Protein AF-A0A6V8MJD0-F1 (afdb_monomer_lite)

Structure (mmCIF, N/CA/C/O backbone):
data_AF-A0A6V8MJD0-F1
#
_entry.id   AF-A0A6V8MJD0-F1
#
loop_
_atom_site.group_PDB
_atom_site.id
_atom_site.type_symbol
_atom_site.label_atom_id
_atom_site.label_alt_id
_atom_site.label_comp_id
_atom_site.label_asym_id
_atom_site.label_entity_id
_atom_site.label_seq_id
_atom_site.pdbx_PDB_ins_code
_atom_site.Cartn_x
_atom_site.Cartn_y
_atom_site.Cartn_z
_atom_site.occupancy
_atom_site.B_iso_or_equiv
_atom_site.auth_seq_id
_atom_site.auth_comp_id
_atom_site.auth_asym_id
_atom_site.auth_atom_id
_atom_site.pdbx_PDB_model_num
ATOM 1 N N . MET A 1 1 ? 15.540 -26.055 12.619 1.00 36.75 1 MET A N 1
ATOM 2 C CA . MET A 1 1 ? 15.724 -24.731 13.248 1.00 36.75 1 MET A CA 1
ATOM 3 C C . MET A 1 1 ? 15.470 -23.683 12.180 1.00 36.75 1 MET A C 1
ATOM 5 O O . MET A 1 1 ? 16.384 -23.246 11.503 1.00 36.75 1 MET A O 1
ATOM 9 N N . ASN A 1 2 ? 14.199 -23.410 11.928 1.00 34.53 2 ASN A N 1
ATOM 10 C CA . ASN A 1 2 ? 13.697 -22.464 10.942 1.00 34.53 2 ASN A CA 1
ATOM 11 C C . ASN A 1 2 ? 13.125 -21.282 11.723 1.00 34.53 2 ASN A C 1
ATOM 13 O O . ASN A 1 2 ? 11.960 -21.283 12.110 1.00 34.53 2 ASN A O 1
ATOM 17 N N . GLU A 1 3 ? 13.984 -20.314 12.028 1.00 33.66 3 GLU A N 1
ATOM 18 C CA . GLU A 1 3 ? 13.559 -19.068 12.653 1.00 33.66 3 GLU A CA 1
ATOM 19 C C . GLU A 1 3 ? 12.673 -18.309 11.663 1.00 33.66 3 GLU A C 1
ATOM 21 O O . GLU A 1 3 ? 13.133 -17.783 10.651 1.00 33.66 3 GLU A O 1
ATOM 26 N N . THR A 1 4 ? 11.370 -18.284 11.937 1.00 36.38 4 THR A N 1
ATOM 27 C CA . THR A 1 4 ? 10.435 -17.340 11.324 1.00 36.38 4 THR A CA 1
ATOM 28 C C . THR A 1 4 ? 11.011 -15.931 11.488 1.00 36.38 4 THR A C 1
ATOM 30 O O . THR A 1 4 ? 11.256 -15.531 12.633 1.00 36.38 4 THR A O 1
ATOM 33 N N . PRO A 1 5 ? 11.249 -15.165 10.405 1.00 34.56 5 PRO A N 1
ATOM 34 C CA . PRO A 1 5 ? 11.781 -13.819 10.535 1.00 34.56 5 PRO A CA 1
ATOM 35 C C . PRO A 1 5 ? 10.805 -12.994 11.372 1.00 34.56 5 PRO A C 1
ATOM 37 O O . PRO A 1 5 ? 9.622 -12.879 11.047 1.00 34.56 5 PRO A O 1
ATOM 40 N N . LYS A 1 6 ? 11.298 -12.463 12.495 1.00 34.09 6 LYS A N 1
ATOM 41 C CA . LYS A 1 6 ? 10.531 -11.582 13.374 1.00 34.09 6 LYS A CA 1
ATOM 42 C C . LYS A 1 6 ? 10.211 -10.312 12.590 1.00 34.09 6 LYS A C 1
ATOM 44 O O . LYS A 1 6 ? 11.065 -9.443 12.440 1.00 34.09 6 LYS A O 1
ATOM 49 N N . ILE A 1 7 ? 8.988 -10.225 12.075 1.00 40.94 7 ILE A N 1
ATOM 50 C CA . ILE A 1 7 ? 8.438 -8.995 11.511 1.00 40.94 7 ILE A CA 1
ATOM 51 C C . ILE A 1 7 ? 8.367 -8.002 12.671 1.00 40.94 7 ILE A C 1
ATOM 53 O O . ILE A 1 7 ? 7.522 -8.122 13.558 1.00 40.94 7 ILE A O 1
ATOM 57 N N . VAL A 1 8 ? 9.315 -7.068 12.715 1.00 37.94 8 VAL A N 1
ATOM 58 C CA . VAL A 1 8 ? 9.264 -5.939 13.644 1.00 37.94 8 VAL A CA 1
ATOM 59 C C . VAL A 1 8 ? 8.010 -5.146 13.280 1.00 37.94 8 VAL A C 1
ATOM 61 O O . VAL A 1 8 ? 7.877 -4.768 12.112 1.00 37.94 8 VAL A O 1
ATOM 64 N N . PRO A 1 9 ? 7.066 -4.916 14.212 1.00 38.03 9 PRO A N 1
ATOM 65 C CA . PRO A 1 9 ? 5.899 -4.118 13.890 1.00 38.03 9 PRO A CA 1
ATOM 66 C C . PRO A 1 9 ? 6.381 -2.716 13.485 1.00 38.03 9 PRO A C 1
ATOM 68 O O . PRO A 1 9 ? 7.177 -2.111 14.209 1.00 38.03 9 PRO A O 1
ATOM 71 N N . PRO A 1 10 ? 5.956 -2.206 12.320 1.00 39.41 10 PRO A N 1
ATOM 72 C CA . PRO A 1 10 ? 6.312 -0.865 11.871 1.00 39.41 10 PRO A CA 1
ATOM 73 C C . PRO A 1 10 ? 5.815 0.185 12.881 1.00 39.41 10 PRO A C 1
ATOM 75 O O . PRO A 1 10 ? 4.858 -0.062 13.625 1.00 39.41 10 PRO A O 1
ATOM 78 N N . PRO A 1 11 ? 6.413 1.385 12.903 1.00 37.25 11 PRO A N 1
ATOM 79 C CA . PRO A 1 11 ? 5.865 2.496 13.667 1.00 37.25 11 PRO A CA 1
ATOM 80 C C . PRO A 1 11 ? 4.438 2.813 13.193 1.00 37.25 11 PRO A C 1
ATOM 82 O O . PRO A 1 11 ? 4.203 3.057 12.011 1.00 37.25 11 PRO A O 1
ATOM 85 N N . VAL A 1 12 ? 3.482 2.839 14.126 1.00 42.31 12 VAL A N 1
ATOM 86 C CA . VAL A 1 12 ? 2.086 3.213 13.854 1.00 42.31 12 VAL A CA 1
ATOM 87 C C . VAL A 1 12 ? 2.040 4.686 13.442 1.00 42.31 12 VAL A C 1
ATOM 89 O O . VAL A 1 12 ? 2.147 5.584 14.280 1.00 42.31 12 VAL A O 1
ATOM 92 N N . LEU A 1 13 ? 1.874 4.955 12.147 1.00 44.84 13 LEU A N 1
ATOM 93 C CA . LEU A 1 13 ? 1.695 6.316 11.647 1.00 44.84 13 LEU A CA 1
ATOM 94 C C . LEU A 1 13 ? 0.273 6.813 11.944 1.00 44.84 13 LEU A C 1
ATOM 96 O O . LEU A 1 13 ? -0.710 6.318 11.397 1.00 44.84 13 LEU A O 1
ATOM 100 N N . ARG A 1 14 ? 0.161 7.852 12.780 1.00 48.06 14 ARG A N 1
ATOM 101 C CA . ARG A 1 14 ? -1.082 8.614 12.983 1.00 48.06 14 ARG A CA 1
ATOM 102 C C . ARG A 1 14 ? -1.252 9.608 11.833 1.00 48.06 14 ARG A C 1
ATOM 104 O O . ARG A 1 14 ? -0.730 10.717 11.891 1.00 48.06 14 ARG A O 1
ATOM 111 N N . ALA A 1 15 ? -1.951 9.222 10.770 1.00 44.09 15 ALA A N 1
ATOM 112 C CA . ALA A 1 15 ? -2.214 10.115 9.642 1.00 44.09 15 ALA A CA 1
ATOM 113 C C . ALA A 1 15 ? -3.585 10.800 9.770 1.00 44.09 15 ALA A C 1
ATOM 115 O O . ALA A 1 15 ? -4.607 10.146 9.972 1.00 44.09 15 ALA A O 1
ATOM 116 N N . ARG A 1 16 ? -3.619 12.129 9.608 1.00 42.03 16 ARG A N 1
ATOM 117 C CA . ARG A 1 16 ? -4.856 12.892 9.378 1.00 42.03 16 ARG A CA 1
ATOM 118 C C . ARG A 1 16 ? -5.206 12.828 7.892 1.00 42.03 16 ARG A C 1
ATOM 120 O O . ARG A 1 16 ? -4.338 13.042 7.051 1.00 42.03 16 ARG A O 1
ATOM 127 N N . SER A 1 17 ? -6.467 12.561 7.558 1.00 40.69 17 SER A N 1
ATOM 128 C CA . SER A 1 17 ? -6.916 12.569 6.161 1.00 40.69 17 SER A CA 1
ATOM 129 C C . SER A 1 17 ? -6.980 14.012 5.623 1.00 40.69 17 SER A C 1
ATOM 131 O O . SER A 1 17 ? -7.675 14.838 6.217 1.00 40.69 17 SER A O 1
ATOM 133 N N . PRO A 1 18 ? -6.304 14.347 4.504 1.00 40.19 18 PRO A N 1
ATOM 134 C CA . PRO A 1 18 ? -6.315 15.696 3.928 1.00 40.19 18 PRO A CA 1
ATOM 135 C C . PRO A 1 18 ? -7.604 16.037 3.155 1.00 40.19 18 PRO A C 1
ATOM 137 O O . PRO A 1 18 ? -7.756 17.163 2.697 1.00 40.19 18 PRO A O 1
ATOM 140 N N . TRP A 1 19 ? -8.553 15.102 3.025 1.00 41.62 19 TRP A N 1
ATOM 141 C CA . TRP A 1 19 ? -9.845 15.309 2.344 1.00 41.62 19 TRP A CA 1
ATOM 142 C C . TRP A 1 19 ? -10.949 15.889 3.247 1.00 41.62 19 TRP A C 1
ATOM 144 O O . TRP A 1 19 ? -12.127 15.839 2.902 1.00 41.62 19 TRP A O 1
ATOM 154 N N . CYS A 1 20 ? -10.594 16.456 4.404 1.00 38.31 20 CYS A N 1
ATOM 155 C CA . CYS A 1 20 ? -11.554 17.075 5.317 1.00 38.31 20 CYS A CA 1
ATOM 156 C C . CYS A 1 20 ? -12.006 18.453 4.793 1.00 38.31 20 CYS A C 1
ATOM 158 O O . CYS A 1 20 ? -11.498 19.495 5.204 1.00 38.31 20 CYS A O 1
ATOM 160 N N . VAL A 1 21 ? -12.965 18.461 3.864 1.00 37.91 21 VAL A N 1
ATOM 161 C CA . VAL A 1 21 ? -13.731 19.658 3.496 1.00 37.91 21 VAL A CA 1
ATOM 162 C C . VAL A 1 21 ? -14.982 19.698 4.375 1.00 37.91 21 VAL A C 1
ATOM 164 O O . VAL A 1 21 ? -15.833 18.825 4.275 1.00 37.91 21 VAL A O 1
ATOM 167 N N . ARG A 1 22 ? -15.025 20.701 5.264 1.00 41.16 22 ARG A N 1
ATOM 168 C CA . ARG A 1 22 ? -16.160 21.222 6.057 1.00 41.16 22 ARG A CA 1
ATOM 169 C C . ARG A 1 22 ? -17.310 20.248 6.378 1.00 41.16 22 ARG A C 1
ATOM 171 O O . ARG A 1 22 ? -18.196 20.033 5.563 1.00 41.16 22 ARG A O 1
ATOM 178 N N . GLY A 1 23 ? -17.390 19.866 7.656 1.00 37.72 23 GLY A N 1
ATOM 179 C CA . GLY A 1 23 ? -18.661 19.529 8.308 1.00 37.72 23 GLY A CA 1
ATOM 180 C C . GLY A 1 23 ? -18.877 18.050 8.615 1.00 37.72 23 GLY A C 1
ATOM 181 O O . GLY A 1 23 ? -19.705 17.405 7.989 1.00 37.72 23 GLY A O 1
ATOM 182 N N . SER A 1 24 ? -18.151 17.511 9.592 1.00 35.62 24 SER A N 1
ATOM 183 C CA . SER A 1 24 ? -18.607 16.495 10.563 1.00 35.62 24 SER A CA 1
ATOM 184 C C . SER A 1 24 ? -17.391 15.988 11.335 1.00 35.62 24 SER A C 1
ATOM 186 O O . SER A 1 24 ? -16.305 15.832 10.781 1.00 35.62 24 SER A O 1
ATOM 188 N N . LEU A 1 25 ? -17.567 15.791 12.638 1.00 39.03 25 LEU A N 1
ATOM 189 C CA . LEU A 1 25 ? -16.565 15.301 13.580 1.00 39.03 25 LEU A CA 1
ATOM 190 C C . LEU A 1 25 ? -16.056 13.917 13.138 1.00 39.03 25 LEU A C 1
ATOM 192 O O . LEU A 1 25 ? -16.640 12.893 13.478 1.00 39.03 25 LEU A O 1
ATOM 196 N N . GLN A 1 26 ? -14.985 13.869 12.347 1.00 45.66 26 GLN A N 1
ATOM 197 C CA . GLN A 1 26 ? -14.305 12.617 12.030 1.00 45.66 26 GLN A CA 1
ATOM 198 C C . GLN A 1 26 ? -13.524 12.194 13.275 1.00 45.66 26 GLN A C 1
ATOM 200 O O . GLN A 1 26 ? -12.514 12.804 13.625 1.00 45.66 26 GLN A O 1
ATOM 205 N N . GLN A 1 27 ? -14.046 11.176 13.958 1.00 53.53 27 GLN A N 1
ATOM 206 C CA . GLN A 1 27 ? -13.385 10.440 15.033 1.00 53.53 27 GLN A CA 1
ATOM 207 C C . GLN A 1 27 ? -11.919 10.187 14.654 1.00 53.53 27 GLN A C 1
ATOM 209 O O . GLN A 1 27 ? -11.646 9.738 13.538 1.00 53.53 27 GLN A O 1
ATOM 214 N N . GLU A 1 28 ? -10.976 10.498 15.550 1.00 60.66 28 GLU A N 1
ATOM 215 C CA . GLU A 1 28 ? -9.562 10.186 15.332 1.00 60.66 28 GLU A CA 1
ATOM 216 C C . GLU A 1 28 ? -9.427 8.688 15.056 1.00 60.66 28 GLU A C 1
ATOM 218 O O . GLU A 1 28 ? -9.611 7.843 15.932 1.00 60.66 28 GLU A O 1
ATOM 223 N N . ARG A 1 29 ? -9.191 8.347 13.789 1.00 73.44 29 ARG A N 1
ATOM 224 C CA . ARG A 1 29 ? -9.237 6.963 13.336 1.00 73.44 29 ARG A CA 1
ATOM 225 C C . ARG A 1 29 ? -7.855 6.346 13.501 1.00 73.44 29 ARG A C 1
ATOM 227 O O . ARG A 1 29 ? -6.896 6.780 12.865 1.00 73.44 29 ARG A O 1
ATOM 234 N N . HIS A 1 30 ? -7.757 5.326 14.345 1.00 81.56 30 HIS A N 1
ATOM 235 C CA . HIS A 1 30 ? -6.519 4.586 14.565 1.00 81.56 30 HIS A CA 1
ATOM 236 C C . HIS A 1 30 ? -6.308 3.566 13.443 1.00 81.56 30 HIS A C 1
ATOM 238 O O . HIS A 1 30 ? -7.035 2.580 13.348 1.00 81.56 30 HIS A O 1
ATOM 244 N N . VAL A 1 31 ? -5.307 3.808 12.596 1.00 85.25 31 VAL A N 1
ATOM 245 C CA . VAL A 1 31 ? -4.924 2.909 11.502 1.00 85.25 31 VAL A CA 1
ATOM 246 C C . VAL A 1 31 ? -3.460 2.540 11.674 1.00 85.25 31 VAL A C 1
ATOM 248 O O . VAL A 1 31 ? -2.606 3.417 11.776 1.00 85.25 31 VAL A O 1
ATOM 251 N N . ASN A 1 32 ? -3.171 1.244 11.711 1.00 91.50 32 ASN A N 1
ATOM 252 C CA . ASN A 1 32 ? -1.813 0.738 11.686 1.00 91.50 32 ASN A CA 1
ATOM 253 C C . ASN A 1 32 ? -1.325 0.693 10.236 1.00 91.50 32 ASN A C 1
ATOM 255 O O . ASN A 1 32 ? -1.866 -0.059 9.426 1.00 91.50 32 ASN A O 1
ATOM 259 N N . VAL A 1 33 ? -0.332 1.518 9.911 1.00 91.62 33 VAL A N 1
ATOM 260 C CA . VAL A 1 33 ? 0.232 1.608 8.563 1.00 91.62 33 VAL A CA 1
ATOM 261 C C . VAL A 1 33 ? 1.672 1.105 8.585 1.00 91.62 33 VAL A C 1
ATOM 263 O O . VAL A 1 33 ? 2.520 1.692 9.251 1.00 91.62 33 VAL A O 1
ATOM 266 N N . SER A 1 34 ? 1.936 0.045 7.822 1.00 93.38 34 SER A N 1
ATOM 267 C CA . SER A 1 34 ? 3.263 -0.510 7.553 1.00 93.38 34 SER A CA 1
ATOM 268 C C . SER A 1 34 ? 3.746 -0.092 6.175 1.00 93.38 34 SER A C 1
ATOM 270 O O . SER A 1 34 ? 3.039 -0.303 5.190 1.00 93.38 34 SER A O 1
ATOM 272 N N . ILE A 1 35 ? 4.955 0.451 6.077 1.00 94.44 35 ILE A N 1
ATOM 273 C CA . ILE A 1 35 ? 5.623 0.665 4.792 1.00 94.44 35 ILE A CA 1
ATOM 274 C C . ILE A 1 35 ? 7.019 0.071 4.905 1.00 94.44 35 ILE A C 1
ATOM 276 O O . ILE A 1 35 ? 7.792 0.470 5.778 1.00 94.44 35 ILE A O 1
ATOM 280 N N . GLN A 1 36 ? 7.343 -0.876 4.027 1.00 93.94 36 GLN A N 1
ATOM 281 C CA . GLN A 1 36 ? 8.685 -1.433 3.955 1.00 93.94 36 GLN A CA 1
ATOM 282 C C . GLN A 1 36 ? 9.687 -0.306 3.638 1.00 93.94 36 GLN A C 1
ATOM 284 O O . GLN A 1 36 ? 9.463 0.476 2.709 1.00 93.94 36 GLN A O 1
ATOM 289 N N . PRO A 1 37 ? 10.788 -0.180 4.397 1.00 91.50 37 PRO A N 1
ATOM 290 C CA . PRO A 1 37 ? 11.794 0.837 4.130 1.00 91.50 37 PRO A CA 1
ATOM 291 C C . PRO A 1 37 ? 12.532 0.561 2.814 1.00 91.50 37 PRO A C 1
ATOM 293 O O . PRO A 1 37 ? 12.617 -0.577 2.357 1.00 91.50 37 PRO A O 1
ATOM 296 N N . ALA A 1 38 ? 13.112 1.618 2.239 1.00 91.38 38 ALA A N 1
ATOM 297 C CA . ALA A 1 38 ? 13.977 1.555 1.056 1.00 91.38 38 ALA A CA 1
ATOM 298 C C . ALA A 1 38 ? 13.330 0.954 -0.212 1.00 91.38 38 ALA A C 1
ATOM 300 O O . ALA A 1 38 ? 14.029 0.423 -1.073 1.00 91.38 38 ALA A O 1
ATOM 301 N N . LEU A 1 39 ? 12.007 1.074 -0.366 1.00 92.62 39 LEU A N 1
ATOM 302 C CA . LEU A 1 39 ? 11.334 0.751 -1.625 1.00 92.62 39 LEU A CA 1
ATOM 303 C C . LEU A 1 39 ? 11.738 1.747 -2.720 1.00 92.62 39 LEU A C 1
ATOM 305 O O . LEU A 1 39 ? 11.571 2.958 -2.566 1.00 92.62 39 LEU A O 1
ATOM 309 N N . THR A 1 40 ? 12.243 1.229 -3.838 1.00 92.12 40 THR A N 1
ATOM 310 C CA . THR A 1 40 ? 12.669 2.016 -5.000 1.00 92.12 40 THR A CA 1
ATOM 311 C C . THR A 1 40 ? 12.054 1.460 -6.278 1.00 92.12 40 THR A C 1
ATOM 313 O O . THR A 1 40 ? 11.894 0.252 -6.437 1.00 92.12 40 THR A O 1
ATOM 316 N N . ALA A 1 41 ? 11.692 2.350 -7.198 1.00 90.06 41 ALA A N 1
ATOM 317 C CA . ALA A 1 41 ? 11.213 1.987 -8.524 1.00 90.06 41 ALA A CA 1
ATOM 318 C C . ALA A 1 41 ? 11.713 2.985 -9.563 1.00 90.06 41 ALA A C 1
ATOM 320 O O . ALA A 1 41 ? 11.897 4.168 -9.273 1.00 90.06 41 ALA A O 1
ATOM 321 N N . THR A 1 42 ? 11.883 2.500 -10.786 1.00 93.44 42 THR A N 1
ATOM 322 C CA . THR A 1 42 ? 12.178 3.323 -11.957 1.00 93.44 42 THR A CA 1
ATOM 323 C C . THR A 1 42 ? 10.890 3.539 -12.745 1.00 93.44 42 THR A C 1
ATOM 325 O O . THR A 1 42 ? 10.210 2.578 -13.096 1.00 93.44 42 THR A O 1
ATOM 328 N N . GLY A 1 43 ? 10.547 4.793 -13.029 1.00 92.81 43 GLY A N 1
ATOM 329 C CA . GLY A 1 43 ? 9.368 5.147 -13.816 1.00 92.81 43 GLY A CA 1
ATOM 330 C C . GLY A 1 43 ? 9.056 6.638 -13.749 1.00 92.81 43 GLY A C 1
ATOM 331 O O . GLY A 1 43 ? 9.793 7.408 -13.133 1.00 92.81 43 GLY A O 1
ATOM 332 N N . ASP A 1 44 ? 7.953 7.044 -14.377 1.00 97.38 44 ASP A N 1
ATOM 333 C CA . ASP A 1 44 ? 7.505 8.435 -14.337 1.00 97.38 44 ASP A CA 1
ATOM 334 C C . ASP A 1 44 ? 7.027 8.810 -12.915 1.00 97.38 44 ASP A C 1
ATOM 336 O O . ASP A 1 44 ? 6.091 8.190 -12.391 1.00 97.38 44 ASP A O 1
ATOM 340 N N . PRO A 1 45 ? 7.630 9.826 -12.271 1.00 94.69 45 PRO A N 1
ATOM 341 C CA . PRO A 1 45 ? 7.319 10.175 -10.886 1.00 94.69 45 PRO A CA 1
ATOM 342 C C . PRO A 1 45 ? 5.880 10.678 -10.704 1.00 94.69 45 PRO A C 1
ATOM 344 O O . PRO A 1 45 ? 5.284 10.482 -9.641 1.00 94.69 45 PRO A O 1
ATOM 347 N N . THR A 1 46 ? 5.295 11.303 -11.727 1.00 94.56 46 THR A N 1
ATOM 348 C CA . THR A 1 46 ? 3.918 11.805 -11.694 1.00 94.56 46 THR A CA 1
ATOM 349 C C . THR A 1 46 ? 2.933 10.646 -11.727 1.00 94.56 46 THR A C 1
ATOM 351 O O . THR A 1 46 ? 2.033 10.580 -10.884 1.00 94.56 46 THR A O 1
ATOM 354 N N . LEU A 1 47 ? 3.121 9.700 -12.650 1.00 93.44 47 LEU A N 1
ATOM 355 C CA . LEU A 1 47 ? 2.261 8.520 -12.762 1.00 93.44 47 LEU A CA 1
ATOM 356 C C . LEU A 1 47 ? 2.345 7.643 -11.509 1.00 93.44 47 LEU A C 1
ATOM 358 O O . LEU A 1 47 ? 1.307 7.237 -10.980 1.00 93.44 47 LEU A O 1
ATOM 362 N N . ILE A 1 48 ? 3.550 7.431 -10.971 1.00 93.69 48 ILE A N 1
ATOM 363 C CA . IL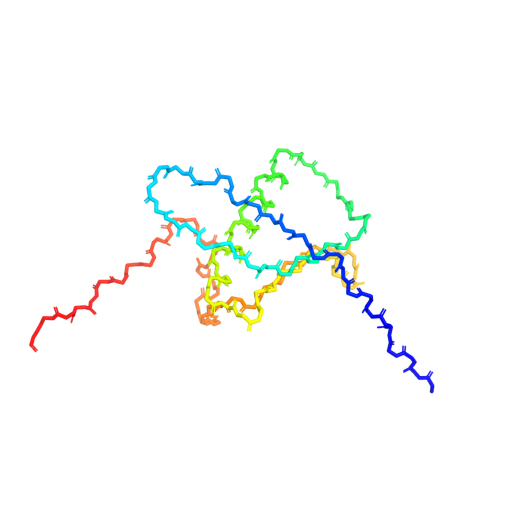E A 1 48 ? 3.752 6.689 -9.718 1.00 93.69 48 ILE A CA 1
ATOM 364 C C . ILE A 1 48 ? 3.011 7.373 -8.563 1.00 93.69 48 ILE A C 1
ATOM 366 O O . ILE A 1 48 ? 2.271 6.721 -7.823 1.00 93.69 48 ILE A O 1
ATOM 370 N N . LYS A 1 49 ? 3.131 8.699 -8.425 1.00 93.31 49 LYS A N 1
ATOM 371 C CA . LYS A 1 49 ? 2.428 9.457 -7.379 1.00 93.31 49 LYS A CA 1
ATOM 372 C C . LYS A 1 49 ? 0.908 9.344 -7.505 1.00 93.31 49 LYS A C 1
ATOM 374 O O . LYS A 1 49 ? 0.217 9.209 -6.491 1.00 93.31 49 LYS A O 1
ATOM 379 N N . ILE A 1 50 ? 0.373 9.394 -8.726 1.00 92.81 50 ILE A N 1
ATOM 380 C CA . ILE A 1 50 ? -1.064 9.222 -8.984 1.00 92.81 50 ILE A CA 1
ATOM 381 C C . ILE A 1 50 ? -1.515 7.818 -8.574 1.00 92.81 50 ILE A C 1
ATOM 383 O O . ILE A 1 50 ? -2.500 7.699 -7.839 1.00 92.81 50 ILE A O 1
ATOM 387 N N . ALA A 1 51 ? -0.790 6.782 -9.003 1.00 91.38 51 ALA A N 1
ATOM 388 C CA . ALA A 1 51 ? -1.098 5.391 -8.692 1.00 91.38 51 ALA A CA 1
ATOM 389 C C . ALA A 1 51 ? -1.085 5.141 -7.177 1.00 91.38 51 ALA A C 1
ATOM 391 O O . ALA A 1 51 ? -2.087 4.693 -6.619 1.00 91.38 51 ALA A O 1
ATOM 392 N N . LEU A 1 52 ? -0.011 5.533 -6.484 1.00 93.81 52 LEU A N 1
ATOM 393 C CA . LEU A 1 52 ? 0.103 5.379 -5.032 1.00 93.81 52 LEU A CA 1
ATOM 394 C C . LEU A 1 52 ? -1.021 6.111 -4.296 1.00 93.81 52 LEU A C 1
ATOM 396 O O . LEU A 1 52 ? -1.657 5.535 -3.417 1.00 93.81 52 LEU A O 1
ATOM 400 N N . ARG A 1 53 ? -1.340 7.353 -4.683 1.00 92.75 53 ARG A N 1
ATOM 401 C CA . ARG A 1 53 ? -2.442 8.101 -4.064 1.00 92.75 53 ARG A CA 1
ATOM 402 C C . ARG A 1 53 ? -3.778 7.374 -4.209 1.00 92.75 53 ARG A C 1
ATOM 404 O O . ARG A 1 53 ? -4.568 7.382 -3.268 1.00 92.75 53 ARG A O 1
ATOM 411 N N . LYS A 1 54 ? -4.049 6.766 -5.368 1.00 90.06 54 LYS A N 1
ATOM 412 C CA . LYS A 1 54 ? -5.277 5.989 -5.594 1.00 90.06 54 LYS A CA 1
ATOM 413 C C . LYS A 1 54 ? -5.321 4.748 -4.709 1.00 90.06 54 LYS A C 1
ATOM 415 O O . LYS A 1 54 ? -6.329 4.534 -4.042 1.00 90.06 54 LYS A O 1
ATOM 420 N N . LEU A 1 55 ? -4.226 3.996 -4.648 1.00 91.88 55 LEU A N 1
ATOM 421 C CA . LEU A 1 55 ? -4.127 2.790 -3.830 1.00 91.88 55 LEU A CA 1
ATOM 422 C C . LEU A 1 55 ? -4.287 3.106 -2.333 1.00 91.88 55 LEU A C 1
ATOM 424 O O . LEU A 1 55 ? -5.192 2.575 -1.692 1.00 91.88 55 LEU A O 1
ATOM 428 N N . PHE A 1 56 ? -3.519 4.059 -1.794 1.00 92.94 56 PHE A N 1
ATOM 429 C CA . PHE A 1 56 ? -3.622 4.457 -0.383 1.00 92.94 56 PHE A CA 1
ATOM 430 C C . PHE A 1 56 ? -4.991 5.054 -0.032 1.00 92.94 56 PHE A C 1
ATOM 432 O O . PHE A 1 56 ? -5.518 4.794 1.048 1.00 92.94 56 PHE A O 1
ATOM 439 N N . SER A 1 57 ? -5.597 5.832 -0.936 1.00 89.00 57 SER A N 1
ATOM 440 C CA . SER A 1 57 ? -6.950 6.357 -0.725 1.00 89.00 57 SER A CA 1
ATOM 441 C C . SER A 1 57 ? -7.992 5.239 -0.660 1.00 89.00 57 SER A C 1
ATOM 443 O O . SER A 1 57 ? -8.921 5.332 0.142 1.00 89.00 57 SER A O 1
ATOM 445 N N . ASN A 1 58 ? -7.850 4.196 -1.484 1.00 90.19 58 ASN A N 1
ATOM 446 C CA . ASN A 1 58 ? -8.731 3.032 -1.452 1.00 90.19 58 ASN A CA 1
ATOM 447 C C . ASN A 1 58 ? -8.548 2.252 -0.146 1.00 90.19 58 ASN A C 1
ATOM 449 O O . ASN A 1 58 ? -9.529 2.043 0.562 1.00 90.19 58 ASN A O 1
ATOM 453 N N . ALA A 1 59 ? -7.311 1.915 0.225 1.00 91.12 59 ALA A N 1
ATOM 454 C CA . ALA A 1 59 ? -7.014 1.207 1.470 1.00 91.12 59 ALA A CA 1
ATOM 455 C C . ALA A 1 59 ? -7.539 1.971 2.701 1.00 91.12 59 ALA A C 1
ATOM 457 O O . ALA A 1 59 ? -8.176 1.396 3.584 1.00 91.12 59 ALA A O 1
ATOM 458 N N . TRP A 1 60 ? -7.371 3.299 2.739 1.00 90.06 60 TRP A N 1
ATOM 459 C CA . TRP A 1 60 ? -7.926 4.135 3.806 1.00 90.06 60 TRP A CA 1
ATOM 460 C C . TRP A 1 60 ? -9.458 4.080 3.857 1.00 90.06 60 TRP A C 1
ATOM 462 O O . TRP A 1 60 ? -10.033 3.905 4.934 1.00 90.06 60 TRP A O 1
ATOM 472 N N . LYS A 1 61 ? -10.124 4.218 2.704 1.00 87.06 61 LYS A N 1
ATOM 473 C CA . LYS A 1 61 ? -11.588 4.171 2.593 1.00 87.06 61 LYS A CA 1
ATOM 474 C C . LYS A 1 61 ? -12.132 2.812 3.040 1.00 87.06 61 LYS A C 1
ATOM 476 O O . LYS A 1 61 ? -13.036 2.775 3.871 1.00 87.06 61 LYS A O 1
ATOM 481 N N . TYR A 1 62 ? -11.585 1.716 2.521 1.00 87.88 62 TYR A N 1
ATOM 482 C CA . TYR A 1 62 ? -12.145 0.375 2.708 1.00 87.88 62 TYR A CA 1
ATOM 483 C C . TYR A 1 62 ? -11.814 -0.262 4.061 1.00 87.88 62 TYR A C 1
ATOM 485 O O . TYR A 1 62 ? -12.505 -1.192 4.467 1.00 87.88 62 TYR A O 1
ATOM 493 N N . THR A 1 63 ? -10.853 0.287 4.809 1.00 90.25 63 THR A N 1
ATOM 494 C CA . THR A 1 63 ? -10.584 -0.072 6.218 1.00 90.25 63 THR A CA 1
ATOM 495 C C . THR A 1 63 ? -11.478 0.656 7.229 1.00 90.25 63 THR A C 1
ATOM 497 O O . THR A 1 63 ? -11.319 0.487 8.439 1.00 90.25 63 THR A O 1
ATOM 500 N N . THR A 1 64 ? -12.436 1.472 6.775 1.00 88.50 64 THR A N 1
ATOM 501 C CA . THR A 1 64 ? -13.396 2.141 7.668 1.00 88.50 64 THR A CA 1
ATOM 502 C C . THR A 1 64 ? -14.207 1.116 8.465 1.00 88.50 64 THR A C 1
ATOM 504 O O . THR A 1 64 ? -14.680 0.130 7.911 1.00 88.50 64 THR A O 1
ATOM 507 N N . GLY A 1 65 ? -14.354 1.340 9.776 1.00 85.19 65 GLY A N 1
ATOM 508 C CA . GLY A 1 65 ? -15.066 0.431 10.684 1.00 85.19 65 GLY A CA 1
ATOM 509 C C . GLY A 1 65 ? -14.243 -0.764 11.185 1.00 85.19 65 GLY A C 1
ATOM 510 O O . GLY A 1 65 ? -14.737 -1.533 12.005 1.00 85.19 65 GLY A O 1
ATOM 511 N N . ARG A 1 66 ? -12.987 -0.929 10.742 1.00 85.25 66 ARG A N 1
ATOM 512 C CA . ARG A 1 66 ? -12.075 -1.954 11.273 1.00 85.25 66 ARG A CA 1
ATOM 513 C C . ARG A 1 66 ? -11.393 -1.477 12.558 1.00 85.25 66 ARG A C 1
ATOM 515 O O . ARG A 1 66 ? -10.942 -0.336 12.635 1.00 85.25 66 ARG A O 1
ATOM 522 N N . SER A 1 67 ? -11.278 -2.367 13.546 1.00 87.69 67 SER A N 1
ATOM 523 C CA . SER A 1 67 ? -10.539 -2.136 14.794 1.00 87.69 67 SER A CA 1
ATOM 524 C C . SER A 1 67 ? -9.767 -3.411 15.183 1.00 87.69 67 SER A C 1
ATOM 526 O O . SER A 1 67 ? -10.393 -4.365 15.645 1.00 87.69 67 SER A O 1
ATOM 528 N N . PRO A 1 68 ? -8.439 -3.475 14.961 1.00 85.25 68 PRO A N 1
ATOM 529 C CA . PRO A 1 68 ? -7.606 -2.442 14.343 1.00 85.25 68 PRO A CA 1
ATOM 530 C C . PRO A 1 68 ? -7.798 -2.366 12.818 1.00 85.25 68 PRO A C 1
ATOM 532 O O . PRO A 1 68 ? -7.963 -3.383 12.146 1.00 85.25 68 PRO A O 1
ATOM 535 N N . ALA A 1 69 ? -7.723 -1.162 12.253 1.00 90.62 69 ALA A N 1
ATOM 536 C CA . ALA A 1 69 ? -7.530 -0.972 10.816 1.00 90.62 69 ALA A CA 1
ATOM 537 C C . ALA A 1 69 ? -6.044 -1.161 10.469 1.00 90.62 69 ALA A C 1
ATOM 539 O O . ALA A 1 69 ? -5.187 -0.611 11.161 1.00 90.62 69 ALA A O 1
ATOM 540 N N . VAL A 1 70 ? -5.734 -1.924 9.418 1.00 92.88 70 VAL A N 1
ATOM 541 C CA . VAL A 1 70 ? -4.361 -2.282 9.022 1.00 92.88 70 VAL A CA 1
ATOM 542 C C . VAL A 1 70 ? -4.166 -2.044 7.528 1.00 92.88 70 VAL A C 1
ATOM 544 O O . VAL A 1 70 ? -4.989 -2.474 6.722 1.00 92.88 70 VAL A O 1
ATOM 547 N N . ILE A 1 71 ? -3.070 -1.373 7.171 1.00 93.69 71 ILE A N 1
ATOM 548 C CA . ILE A 1 71 ? -2.616 -1.146 5.795 1.00 93.69 71 ILE A CA 1
ATOM 549 C C . ILE A 1 71 ? -1.119 -1.464 5.728 1.00 93.69 71 ILE A C 1
ATOM 551 O O . ILE A 1 71 ? -0.354 -1.012 6.575 1.00 93.69 71 ILE A O 1
ATOM 555 N N . GLU A 1 72 ? -0.689 -2.205 4.715 1.00 96.25 72 GLU A N 1
ATOM 556 C CA . GLU A 1 72 ? 0.704 -2.586 4.491 1.00 96.25 72 GLU A CA 1
ATOM 557 C C . GLU A 1 72 ? 1.116 -2.338 3.037 1.00 96.25 72 GLU A C 1
ATOM 559 O O . GLU A 1 72 ? 0.374 -2.655 2.105 1.00 96.25 72 GLU A O 1
ATOM 564 N N . PHE A 1 73 ? 2.311 -1.776 2.850 1.00 95.88 73 PHE A N 1
ATOM 565 C CA . PHE A 1 73 ? 2.942 -1.587 1.550 1.00 95.88 73 PHE A CA 1
ATOM 566 C C . PHE A 1 73 ? 4.362 -2.158 1.553 1.00 95.88 73 PHE A C 1
ATOM 568 O O . PHE A 1 73 ? 5.208 -1.721 2.335 1.00 95.88 73 PHE A O 1
ATOM 575 N N . ALA A 1 74 ? 4.622 -3.132 0.685 1.00 94.88 74 ALA A N 1
ATOM 576 C CA . ALA A 1 74 ? 5.873 -3.888 0.652 1.00 94.88 74 ALA A CA 1
ATOM 577 C C . ALA A 1 74 ? 6.257 -4.283 -0.779 1.00 94.88 74 ALA A C 1
ATOM 579 O O . ALA A 1 74 ? 5.445 -4.190 -1.697 1.00 94.88 74 ALA A O 1
ATOM 580 N N . ALA A 1 75 ? 7.484 -4.749 -0.983 1.00 93.88 75 ALA A N 1
ATOM 581 C CA . ALA A 1 75 ? 7.865 -5.446 -2.204 1.00 93.88 75 ALA A CA 1
ATOM 582 C C . ALA A 1 75 ? 7.340 -6.889 -2.181 1.00 93.88 75 ALA A C 1
ATOM 584 O O . ALA A 1 75 ? 7.244 -7.520 -1.128 1.00 93.88 75 ALA A O 1
ATOM 585 N N . SER A 1 76 ? 7.019 -7.429 -3.355 1.00 93.25 76 SER A N 1
ATOM 586 C CA . SER A 1 76 ? 6.807 -8.866 -3.524 1.00 93.25 76 SER A CA 1
ATOM 587 C C . SER A 1 76 ? 8.078 -9.626 -3.129 1.00 93.25 76 SER A C 1
ATOM 589 O O . SER A 1 76 ? 9.167 -9.097 -3.373 1.00 93.25 76 SER A O 1
ATOM 591 N N . PRO A 1 77 ? 7.985 -10.869 -2.627 1.00 87.19 77 PRO A N 1
ATOM 592 C CA . PRO A 1 77 ? 9.159 -11.690 -2.315 1.00 87.19 77 PRO A CA 1
ATOM 593 C C . PRO A 1 77 ? 10.171 -11.795 -3.467 1.00 87.19 77 PRO A C 1
ATOM 595 O O . PRO A 1 77 ? 11.374 -11.855 -3.240 1.00 87.19 77 PRO A O 1
ATOM 598 N N . GLU A 1 78 ? 9.695 -11.750 -4.712 1.00 88.75 78 GLU A N 1
ATOM 599 C CA . GLU A 1 78 ? 10.508 -11.837 -5.926 1.00 88.75 78 GLU A CA 1
ATOM 600 C C . GLU A 1 78 ? 11.120 -10.488 -6.351 1.00 88.75 78 GLU A C 1
ATOM 602 O O . GLU A 1 78 ? 11.830 -10.428 -7.352 1.00 88.75 78 GLU A O 1
ATOM 607 N N . GLY A 1 79 ? 10.804 -9.391 -5.651 1.00 84.25 79 GLY A N 1
ATOM 608 C CA . GLY A 1 79 ? 11.260 -8.030 -5.964 1.00 84.25 79 GLY A CA 1
ATOM 609 C C . GLY A 1 79 ? 10.718 -7.437 -7.272 1.00 84.25 79 GLY A C 1
ATOM 610 O O . GLY A 1 79 ? 11.207 -6.406 -7.723 1.00 84.25 79 GLY A O 1
ATOM 611 N N . LYS A 1 80 ? 9.728 -8.080 -7.904 1.00 86.81 80 LYS A N 1
ATOM 612 C CA . LYS A 1 80 ? 9.194 -7.690 -9.222 1.00 86.81 80 LYS A CA 1
ATOM 613 C C . LYS A 1 80 ? 7.971 -6.779 -9.153 1.00 86.81 80 LYS A C 1
ATOM 615 O O . LYS A 1 80 ? 7.608 -6.179 -10.161 1.00 86.81 80 LYS A O 1
ATOM 620 N N . ALA A 1 81 ? 7.322 -6.694 -7.998 1.00 91.44 81 ALA A N 1
ATOM 621 C CA . ALA A 1 81 ? 6.126 -5.891 -7.800 1.00 91.44 81 ALA A CA 1
ATOM 622 C C . ALA A 1 81 ? 6.119 -5.242 -6.415 1.00 91.44 81 ALA A C 1
ATOM 624 O O . ALA A 1 81 ? 6.827 -5.668 -5.503 1.00 91.44 81 ALA A O 1
ATOM 625 N N . PHE A 1 82 ? 5.260 -4.240 -6.249 1.00 93.69 82 PHE A N 1
ATOM 626 C CA . PHE A 1 82 ? 4.847 -3.778 -4.930 1.00 93.69 82 PHE A CA 1
ATOM 627 C C . PHE A 1 82 ? 3.467 -4.326 -4.595 1.00 93.69 82 PHE A C 1
ATOM 629 O O . PHE A 1 82 ? 2.588 -4.413 -5.452 1.00 93.69 82 PHE A O 1
ATOM 636 N N . LEU A 1 83 ? 3.284 -4.673 -3.331 1.00 93.69 83 LEU A N 1
ATOM 637 C CA . LEU A 1 83 ? 2.066 -5.219 -2.766 1.00 93.69 83 LEU A CA 1
ATOM 638 C C . LEU A 1 83 ? 1.449 -4.171 -1.844 1.00 93.69 83 LEU A C 1
ATOM 640 O O . LEU A 1 83 ? 2.116 -3.680 -0.935 1.00 93.69 83 LEU A O 1
ATOM 644 N N . MET A 1 84 ? 0.171 -3.856 -2.060 1.00 93.62 84 MET A N 1
ATOM 645 C CA . MET A 1 84 ? -0.654 -3.139 -1.090 1.00 93.62 84 MET A CA 1
ATOM 646 C C . MET A 1 84 ? -1.659 -4.112 -0.486 1.00 93.62 84 MET A C 1
ATOM 648 O O . MET A 1 84 ? -2.430 -4.734 -1.214 1.00 93.62 84 MET A O 1
ATOM 652 N N . ARG A 1 85 ? -1.638 -4.244 0.839 1.00 93.19 85 ARG A N 1
ATOM 653 C CA . ARG A 1 85 ? -2.555 -5.091 1.602 1.00 93.19 85 ARG A CA 1
ATOM 654 C C . ARG A 1 85 ? -3.320 -4.229 2.589 1.00 93.19 85 ARG A C 1
ATOM 656 O O . ARG A 1 85 ? -2.741 -3.362 3.236 1.00 93.19 85 ARG A O 1
ATOM 663 N N . ASP A 1 86 ? -4.601 -4.502 2.747 1.00 93.69 86 ASP A N 1
ATOM 664 C CA . ASP A 1 86 ? -5.418 -3.916 3.798 1.00 93.69 86 ASP A CA 1
ATOM 665 C C . ASP A 1 86 ? -6.389 -4.959 4.356 1.00 93.69 86 ASP A C 1
AT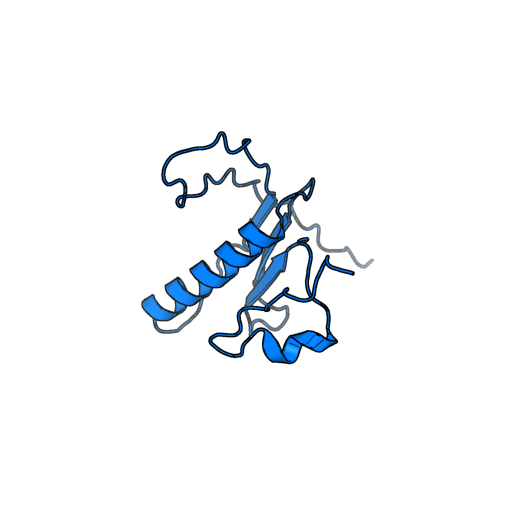OM 667 O O . ASP A 1 86 ? -6.644 -5.985 3.724 1.00 93.69 86 ASP A O 1
ATOM 671 N N . ASN A 1 87 ? -6.894 -4.729 5.567 1.00 93.12 87 ASN A N 1
ATOM 672 C CA . ASN A 1 87 ? -7.905 -5.588 6.189 1.00 93.12 87 ASN A CA 1
ATOM 673 C C . ASN A 1 87 ? -9.330 -5.034 6.026 1.00 93.12 87 ASN A C 1
ATOM 675 O O . ASN A 1 87 ? -10.183 -5.219 6.899 1.00 93.12 87 ASN A O 1
ATOM 679 N N . GLY A 1 88 ? -9.583 -4.303 4.940 1.00 90.31 88 GLY A N 1
ATOM 680 C CA . GLY A 1 88 ? -10.856 -3.668 4.651 1.00 90.31 88 GLY A CA 1
ATOM 681 C C . GLY A 1 88 ? -11.985 -4.643 4.339 1.00 90.31 88 GLY A C 1
ATOM 682 O O . GLY A 1 88 ? -11.915 -5.843 4.600 1.00 90.31 88 GLY A O 1
ATOM 683 N N . VAL A 1 89 ? -13.093 -4.112 3.831 1.00 87.44 89 VAL A N 1
ATOM 684 C CA . VAL A 1 89 ? -14.275 -4.912 3.455 1.00 87.44 89 VAL A CA 1
ATOM 685 C C . VAL A 1 89 ? -14.003 -5.910 2.325 1.00 87.44 89 VAL A C 1
ATOM 687 O O . VAL A 1 89 ? -14.718 -6.900 2.222 1.00 87.44 89 VAL A O 1
ATOM 690 N N . GLY A 1 90 ? -12.942 -5.699 1.540 1.00 85.00 90 GLY A N 1
ATOM 691 C CA . GLY A 1 90 ? -12.621 -6.531 0.385 1.00 85.00 90 GLY A CA 1
ATOM 692 C C . GLY A 1 90 ? -13.627 -6.357 -0.754 1.00 85.00 90 GLY A C 1
ATOM 693 O O . GLY A 1 90 ? -14.361 -5.371 -0.814 1.00 85.00 90 GLY A O 1
ATOM 694 N N . PHE A 1 91 ? -13.623 -7.312 -1.674 1.00 80.69 91 PHE A N 1
ATOM 695 C CA . PHE A 1 91 ? -14.559 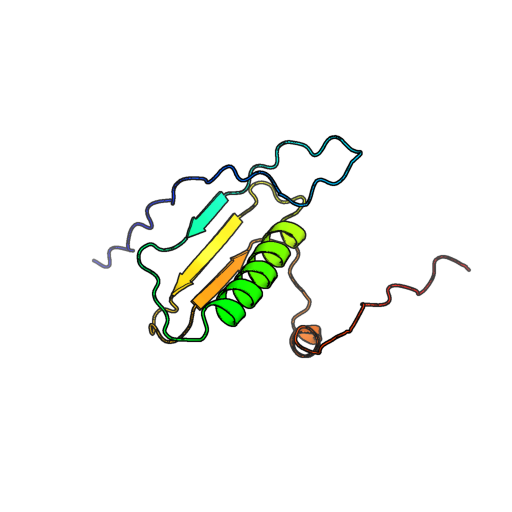-7.425 -2.789 1.00 80.69 91 PHE A CA 1
ATOM 696 C C . PHE A 1 91 ? -14.774 -8.910 -3.095 1.00 80.69 91 PHE A C 1
ATOM 698 O O . PHE A 1 91 ? -13.930 -9.739 -2.742 1.00 80.69 91 PHE A O 1
ATOM 705 N N . ASP A 1 92 ? -15.885 -9.245 -3.749 1.00 80.94 92 ASP A N 1
ATOM 706 C CA . ASP A 1 92 ? -16.119 -10.606 -4.227 1.00 80.94 92 ASP A CA 1
ATOM 707 C C . ASP A 1 92 ? -15.092 -10.948 -5.326 1.00 80.94 92 ASP A C 1
ATOM 709 O O . ASP A 1 92 ? -14.976 -10.193 -6.298 1.00 80.94 92 ASP A O 1
ATOM 713 N N . PRO A 1 93 ? -14.334 -12.057 -5.220 1.00 74.00 93 PRO A N 1
ATOM 714 C CA . PRO A 1 93 ? -13.424 -12.499 -6.273 1.00 74.00 93 PRO A CA 1
ATOM 715 C C . PRO A 1 93 ? -14.065 -12.591 -7.667 1.00 74.00 93 PRO A C 1
ATOM 717 O O . PRO A 1 93 ? -13.366 -12.389 -8.660 1.00 74.00 93 PRO A O 1
ATOM 720 N N . ALA A 1 94 ? -15.375 -12.843 -7.759 1.00 78.69 94 ALA A N 1
ATOM 721 C CA . ALA A 1 94 ? -16.123 -12.837 -9.016 1.00 78.69 94 ALA A CA 1
ATOM 722 C C . ALA A 1 94 ? -16.153 -11.450 -9.691 1.00 78.69 94 ALA A C 1
ATOM 724 O O . ALA A 1 94 ? -16.160 -11.356 -10.918 1.00 78.69 94 ALA A O 1
ATOM 725 N N . ASP A 1 95 ? -16.084 -10.369 -8.911 1.00 72.44 95 ASP A N 1
ATOM 726 C CA . ASP A 1 95 ? -16.031 -8.986 -9.393 1.00 72.44 95 ASP A CA 1
ATOM 727 C C . ASP A 1 95 ? -14.595 -8.474 -9.620 1.00 72.44 95 ASP A C 1
ATOM 729 O O . ASP A 1 95 ? -14.401 -7.342 -10.076 1.00 72.44 95 ASP A O 1
ATOM 733 N N . ALA A 1 96 ? -13.565 -9.292 -9.366 1.00 71.81 96 ALA A N 1
ATOM 734 C CA . ALA A 1 96 ? -12.161 -8.880 -9.466 1.00 71.81 96 ALA A CA 1
ATOM 735 C C . ALA A 1 96 ? -11.793 -8.324 -10.854 1.00 71.81 96 ALA A C 1
ATOM 737 O O . ALA A 1 96 ? -11.049 -7.347 -10.966 1.00 71.81 96 ALA A O 1
ATOM 738 N N . ALA A 1 97 ? -12.362 -8.902 -11.916 1.00 69.50 97 ALA A N 1
ATOM 739 C CA . ALA A 1 97 ? -12.141 -8.461 -13.293 1.00 69.50 97 ALA A CA 1
ATOM 740 C C . ALA A 1 97 ? -12.661 -7.033 -13.559 1.00 69.50 97 ALA A C 1
ATOM 742 O O . ALA A 1 97 ? -12.169 -6.341 -14.452 1.00 69.50 97 ALA A O 1
ATOM 743 N N . ARG A 1 98 ? -13.635 -6.556 -12.776 1.00 66.75 98 ARG A N 1
ATOM 744 C CA . ARG A 1 98 ? -14.289 -5.251 -12.958 1.00 66.75 98 ARG A CA 1
ATOM 745 C C . ARG A 1 98 ? -13.585 -4.116 -12.214 1.00 66.75 98 ARG A C 1
ATOM 747 O O . ARG A 1 98 ? -13.748 -2.961 -12.594 1.00 66.75 98 ARG A O 1
ATOM 754 N N . LEU A 1 99 ? -12.745 -4.423 -11.223 1.00 64.94 99 LEU A N 1
ATOM 755 C CA . LEU A 1 99 ? -12.063 -3.432 -10.374 1.00 64.94 99 LEU A CA 1
ATOM 756 C C . LEU A 1 99 ? -11.141 -2.470 -11.127 1.00 64.94 99 LEU A C 1
ATOM 758 O O . LEU A 1 99 ? -10.921 -1.345 -10.679 1.00 64.94 99 LEU A O 1
ATOM 762 N N . PHE A 1 100 ? -10.591 -2.918 -12.253 1.00 65.81 100 PHE A N 1
ATOM 763 C CA . PHE A 1 100 ? -9.642 -2.146 -13.055 1.00 65.81 100 PHE A CA 1
ATOM 764 C C . PHE A 1 100 ? -10.251 -1.618 -14.355 1.00 65.81 100 PHE A C 1
ATOM 766 O O . PHE A 1 100 ? -9.549 -0.988 -15.145 1.00 65.81 100 PHE A O 1
ATOM 773 N N . HIS A 1 101 ? -11.555 -1.828 -14.567 1.00 58.62 101 HIS A N 1
ATOM 774 C CA . HIS A 1 101 ? -12.259 -1.181 -15.662 1.00 58.62 101 HIS A CA 1
ATOM 775 C C . HIS A 1 101 ? -12.489 0.292 -15.302 1.00 58.62 101 HIS A C 1
ATOM 777 O O . HIS A 1 101 ? -13.098 0.590 -14.269 1.00 58.62 101 HIS A O 1
ATOM 783 N N . PRO A 1 102 ? -12.011 1.241 -16.119 1.00 47.75 102 PRO A N 1
ATOM 784 C CA . PRO A 1 102 ? -12.282 2.646 -15.869 1.00 47.75 102 PRO A CA 1
ATOM 785 C C . PRO A 1 102 ? -13.804 2.904 -15.897 1.00 47.75 102 PRO A C 1
ATOM 787 O O . PRO A 1 102 ? -14.494 2.474 -16.817 1.00 47.75 102 PRO A O 1
ATOM 790 N N . PHE A 1 103 ? -14.311 3.623 -14.886 1.00 47.03 103 PHE A N 1
ATOM 791 C CA . PHE A 1 103 ? -15.681 4.169 -14.787 1.00 47.03 103 PHE A CA 1
ATOM 792 C C . PHE A 1 103 ? -16.862 3.209 -14.532 1.00 47.03 103 PHE A C 1
ATOM 794 O O . PHE A 1 103 ? -17.958 3.459 -15.026 1.00 47.03 103 PHE A O 1
ATOM 801 N N . GLN A 1 104 ? -16.723 2.181 -13.690 1.00 42.66 104 GLN A N 1
ATOM 802 C CA . GLN A 1 104 ? -17.907 1.482 -13.159 1.00 42.66 104 GLN A CA 1
ATOM 803 C C . GLN A 1 104 ? -18.264 2.002 -11.761 1.00 42.66 104 GLN A C 1
ATOM 805 O O . GLN A 1 104 ? -17.654 1.625 -10.763 1.00 42.66 104 GLN A O 1
ATOM 810 N N . HIS A 1 105 ? -19.262 2.884 -11.678 1.00 47.91 105 HIS A N 1
ATOM 811 C 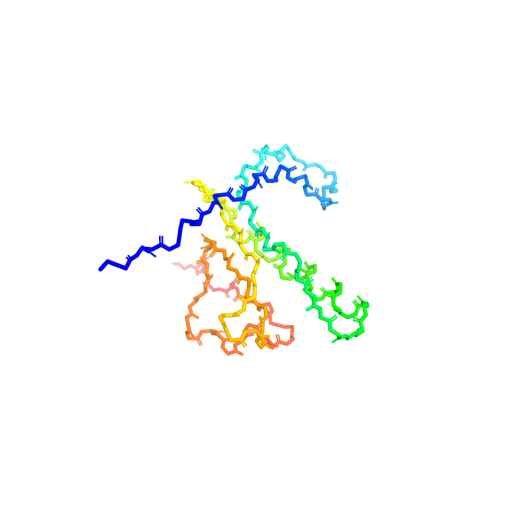CA . HIS A 1 105 ? -20.028 3.021 -10.442 1.00 47.91 105 HIS A CA 1
ATOM 812 C C . HIS A 1 105 ? -20.840 1.729 -10.288 1.00 47.91 105 HIS A C 1
ATOM 814 O O . HIS A 1 105 ? -21.641 1.416 -11.168 1.00 47.91 105 HIS A O 1
ATOM 820 N N . LEU A 1 106 ? -20.634 0.962 -9.210 1.00 47.78 106 LEU A N 1
ATOM 821 C CA . LEU A 1 106 ? -21.618 -0.051 -8.830 1.00 47.78 106 LEU A CA 1
ATOM 822 C C . LEU A 1 106 ? -22.925 0.696 -8.542 1.00 47.78 106 LEU A C 1
ATOM 824 O O . LEU A 1 106 ? -23.034 1.419 -7.553 1.00 47.78 106 LEU A O 1
ATOM 828 N N . HIS A 1 107 ? -23.878 0.590 -9.463 1.00 47.72 107 HIS A N 1
ATOM 829 C CA . HIS A 1 107 ? -25.252 0.982 -9.221 1.00 47.72 107 HIS A CA 1
ATOM 830 C C . HIS A 1 107 ? -25.868 -0.056 -8.277 1.00 47.72 107 HIS A C 1
ATOM 832 O O . HIS A 1 107 ? -26.416 -1.049 -8.738 1.00 47.72 107 HIS A O 1
ATOM 838 N N . ASP A 1 108 ? -25.788 0.182 -6.968 1.00 49.25 108 ASP A N 1
ATOM 839 C CA . ASP A 1 108 ? -26.764 -0.379 -6.033 1.00 49.25 108 ASP A CA 1
ATOM 840 C C . ASP A 1 108 ? -28.040 0.450 -6.168 1.00 49.25 108 ASP A C 1
ATOM 842 O O . ASP A 1 108 ? -28.220 1.464 -5.500 1.00 49.25 108 ASP A O 1
ATOM 846 N N . ASN A 1 109 ? -28.895 0.054 -7.105 1.00 49.75 109 ASN A N 1
ATOM 847 C CA . ASN A 1 109 ? -30.280 0.502 -7.183 1.00 49.75 109 ASN A CA 1
ATOM 848 C C . ASN A 1 109 ? -31.139 -0.662 -7.680 1.00 49.75 109 ASN A C 1
ATOM 850 O O . ASN A 1 109 ? -31.545 -0.690 -8.837 1.00 49.75 109 ASN A O 1
ATOM 854 N N . ASP A 1 110 ? -31.424 -1.605 -6.784 1.00 47.69 110 ASP A N 1
ATOM 855 C CA . ASP A 1 110 ? -32.674 -2.368 -6.835 1.00 47.69 110 ASP A CA 1
ATOM 856 C C . ASP A 1 110 ? -33.039 -2.771 -5.390 1.00 47.69 110 ASP A C 1
ATOM 858 O O . ASP A 1 110 ? -32.465 -3.688 -4.816 1.00 47.69 110 ASP A O 1
ATOM 862 N N . ARG A 1 111 ? -33.707 -1.919 -4.606 1.00 41.97 111 ARG A N 1
ATOM 863 C CA . ARG A 1 111 ? -35.136 -1.551 -4.626 1.00 41.97 111 ARG A CA 1
ATOM 864 C C . ARG A 1 111 ? -35.822 -2.133 -3.386 1.00 41.97 111 ARG A C 1
ATOM 866 O O . ARG A 1 111 ? -36.426 -3.197 -3.398 1.00 41.97 111 ARG A O 1
ATOM 873 N N . LEU A 1 112 ? -35.775 -1.345 -2.313 1.00 41.69 112 LEU A N 1
ATOM 874 C CA . LEU A 1 112 ? -36.861 -1.268 -1.338 1.00 41.69 112 LEU A CA 1
ATOM 875 C C . LEU A 1 112 ? -38.033 -0.540 -2.016 1.00 41.69 112 LEU A C 1
ATOM 877 O O . LEU A 1 112 ? -38.044 0.686 -2.043 1.00 41.69 112 LEU A O 1
ATOM 881 N N . ALA A 1 113 ? -38.961 -1.287 -2.618 1.00 37.16 113 ALA A N 1
ATOM 882 C CA . ALA A 1 113 ? -40.345 -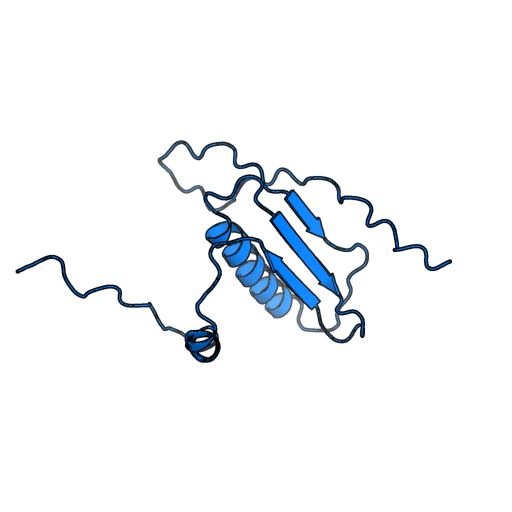0.868 -2.881 1.00 37.16 113 ALA A CA 1
ATOM 883 C C . ALA A 1 113 ? -41.136 -2.035 -3.496 1.00 37.16 113 ALA A C 1
ATOM 885 O O . ALA A 1 113 ? -40.969 -2.339 -4.686 1.00 37.16 113 ALA A O 1
ATOM 886 N N . GLY A 1 114 ? -42.003 -2.630 -2.673 1.00 38.59 114 GLY A N 1
ATOM 887 C CA . GLY A 1 114 ? -42.974 -3.672 -2.999 1.00 38.59 114 GLY A CA 1
ATOM 888 C C . GLY A 1 114 ? -43.559 -4.249 -1.724 1.00 38.59 114 GLY A C 1
ATOM 889 O O . GLY A 1 114 ? -43.047 -5.305 -1.308 1.00 38.59 114 GLY A O 1
#

Sequence (114 aa):
MNETPKIVPPPVLRARSPWCVRGSLQQERHVNVSIQPALTATGDPTLIKIALRKLFSNAWKYTTGRSPAVIEFAASPEGKAFLMRDNGVGFDPADAARLFHPFQHLHDNDRLAG

pLDDT: mean 71.41, std 23.25, range [33.66, 97.38]

Secondary structure (DSSP, 8-state):
-------PPPP---PPPTT--SS-------EEEEE-TT----S-HHHHHHHHHHHHHHHHHHTTT-TTEEEEE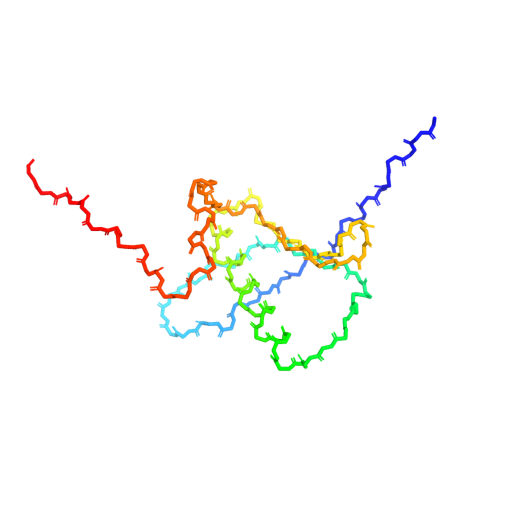EE-TTSS-EEEEE-S----GGGGGGTTSTT--------S--

Radius of gyration: 17.61 Å; chains: 1; bounding box: 59×46×31 Å

Organism: NCBI:txid2740184

InterPro domains:
  IPR003594 Histidine kinase/HSP90-like ATPase domain [PF02518] (43-105)
  IPR036890 Histidine kinase/HSP90-like ATPase superfamily [G3DSA:3.30.565.10] (20-114)
  IPR036890 Histidine kinase/HSP90-like ATPase superfamily [SSF55874] (26-109)
  IPR050351 Bacteriophytochrome/Sensor protein kinase WalK/GraS-like [PTHR42878] (27-111)

Foldseek 3Di:
DDPDPPPDQDPQDQDDDPPDDDDDPDDSQREREAEDPPDDDDDDPVVVVVVVVVLVVVLVVQQPPDVHWYWYWDADPVNPDIDIDTPGPDDDPVCVVVPPPPDDDPPPDDDDDD